Protein AF-A0A4Y8XU51-F1 (afdb_monomer)

Mean predicted aligned error: 12.47 Å

Nearest PDB structures (foldseek):
  8wu8-assembly1_A  TM=4.686E-01  e=3.085E+00  Homo sapiens

pLDDT: mean 71.48, std 17.79, range [38.75, 93.75]

Sequence (146 aa):
MSTPEPTAARTDIGTLPVHSGPDEAAAPSASRTPASPPARIRIPAIGLDQGLLGLRVRQDGRLGVPKDPARVGWWSDGPRPGDPGAVVIVGHVDSATGPGAFHGLSSLRPGDRITLRREDGADATYTVQALRQYEKDALPDSQVYA

Solvent-accessible surface area (backbone atoms only — not comparable to full-atom values): 9209 Å² total; per-residue (Å²): 136,89,78,85,79,91,85,77,86,80,46,76,43,68,61,74,82,78,83,70,79,88,86,82,82,79,71,89,79,71,92,67,72,77,52,47,57,61,42,29,43,36,29,71,94,60,71,40,72,47,62,45,38,82,34,59,67,41,97,87,74,45,71,71,66,52,92,51,39,72,36,39,24,30,46,60,85,55,38,34,62,84,39,85,71,70,69,52,73,41,52,28,42,64,48,99,91,46,74,13,56,39,52,47,59,86,74,62,50,60,71,41,55,38,38,35,35,23,72,80,72,49,74,34,78,47,62,39,44,50,47,78,64,64,57,93,94,60,65,60,69,74,79,77,74,108

Structure (mmCIF, N/CA/C/O backbone):
data_AF-A0A4Y8XU51-F1
#
_entry.id   AF-A0A4Y8XU51-F1
#
loop_
_atom_site.group_PDB
_atom_site.id
_atom_site.type_symbol
_atom_site.label_atom_id
_atom_site.label_alt_id
_atom_site.label_comp_id
_atom_site.label_asym_id
_atom_site.label_entity_id
_atom_site.label_seq_id
_atom_site.pdbx_PDB_ins_code
_atom_site.Cartn_x
_atom_site.Cartn_y
_atom_site.Cartn_z
_atom_site.occupancy
_atom_site.B_iso_or_equiv
_atom_site.auth_seq_id
_atom_site.auth_comp_id
_atom_site.auth_asym_id
_atom_site.auth_atom_id
_atom_site.pdbx_PDB_model_num
ATOM 1 N N . MET A 1 1 ? 28.357 -29.791 -21.777 1.00 42.94 1 MET A N 1
ATOM 2 C CA . MET A 1 1 ? 28.933 -28.481 -21.412 1.00 42.94 1 MET A CA 1
ATOM 3 C C . MET A 1 1 ? 27.914 -27.784 -20.530 1.00 42.94 1 MET A C 1
ATOM 5 O O . MET A 1 1 ? 26.808 -27.554 -20.995 1.00 42.94 1 MET A O 1
ATOM 9 N N . SER A 1 2 ? 28.240 -27.594 -19.252 1.00 41.78 2 SER A N 1
ATOM 10 C CA . SER A 1 2 ? 27.381 -26.954 -18.250 1.00 41.78 2 SER A CA 1
ATOM 11 C C . SER A 1 2 ? 27.422 -25.437 -18.429 1.00 41.78 2 SER A C 1
ATOM 13 O O . SER A 1 2 ? 28.513 -24.870 -18.448 1.00 41.78 2 SER A O 1
ATOM 15 N N . THR A 1 3 ? 26.267 -24.785 -18.547 1.00 46.12 3 THR A N 1
ATOM 16 C CA . THR A 1 3 ? 26.165 -23.316 -18.548 1.00 46.12 3 THR A CA 1
ATOM 17 C C . THR A 1 3 ? 25.768 -22.861 -17.137 1.00 46.12 3 THR A C 1
ATOM 19 O O . THR A 1 3 ? 24.887 -23.489 -16.546 1.00 46.12 3 THR A O 1
ATOM 22 N N . PRO A 1 4 ? 26.431 -21.841 -16.558 1.00 39.34 4 PRO A N 1
ATOM 23 C CA . PRO A 1 4 ? 26.258 -21.462 -15.158 1.00 39.34 4 PRO A CA 1
ATOM 24 C C . PRO A 1 4 ? 24.875 -20.859 -14.873 1.00 39.34 4 PRO A C 1
ATOM 26 O O . PRO A 1 4 ? 24.372 -20.018 -15.614 1.00 39.34 4 PRO A O 1
ATOM 29 N N . GLU A 1 5 ? 24.287 -21.306 -13.766 1.00 40.81 5 GLU A N 1
ATOM 30 C CA . GLU A 1 5 ? 23.047 -20.820 -13.161 1.00 40.81 5 GLU A CA 1
ATOM 31 C C . GLU A 1 5 ? 23.241 -19.373 -12.655 1.00 40.81 5 GLU A C 1
ATOM 33 O O . GLU A 1 5 ? 24.195 -19.126 -11.907 1.00 40.81 5 GLU A O 1
ATOM 38 N N . PRO A 1 6 ? 22.387 -18.396 -13.019 1.00 41.72 6 PRO A N 1
ATOM 39 C CA . PRO A 1 6 ? 22.479 -17.057 -12.453 1.00 41.72 6 PRO A CA 1
ATOM 40 C C . PRO A 1 6 ? 22.029 -17.097 -10.985 1.00 41.72 6 PRO A C 1
ATOM 42 O O . PRO A 1 6 ? 20.847 -17.187 -10.659 1.00 41.72 6 PRO A O 1
ATOM 45 N N . THR A 1 7 ? 23.007 -17.052 -10.084 1.00 53.25 7 THR A N 1
ATOM 46 C CA . THR A 1 7 ? 22.825 -16.812 -8.650 1.00 53.25 7 THR A CA 1
ATOM 47 C C . THR A 1 7 ? 22.834 -15.306 -8.392 1.00 53.25 7 THR A C 1
ATOM 49 O O . THR A 1 7 ? 23.890 -14.694 -8.509 1.00 53.25 7 THR A O 1
ATOM 52 N N . ALA A 1 8 ? 21.686 -14.728 -8.010 1.00 41.56 8 ALA A N 1
ATOM 53 C CA . ALA A 1 8 ? 21.588 -13.554 -7.127 1.00 41.56 8 ALA A CA 1
ATOM 54 C C . ALA A 1 8 ? 20.121 -13.315 -6.667 1.00 41.56 8 ALA A C 1
ATOM 56 O O . ALA A 1 8 ? 19.292 -12.851 -7.435 1.00 41.56 8 ALA A O 1
ATOM 57 N N . ALA A 1 9 ? 19.825 -13.713 -5.415 1.00 41.00 9 ALA A N 1
ATOM 58 C CA . ALA A 1 9 ? 18.714 -13.345 -4.502 1.00 41.00 9 ALA A CA 1
ATOM 59 C C . ALA A 1 9 ? 17.335 -12.954 -5.111 1.00 41.00 9 ALA A C 1
ATOM 61 O O . ALA A 1 9 ? 17.042 -11.778 -5.265 1.00 41.00 9 ALA A O 1
ATOM 62 N N . ARG A 1 10 ? 16.394 -13.847 -5.466 1.00 47.88 10 ARG A N 1
ATOM 63 C CA . ARG A 1 10 ? 15.693 -14.917 -4.705 1.00 47.88 10 ARG A CA 1
ATOM 64 C C . ARG A 1 10 ? 15.010 -14.478 -3.401 1.00 47.88 10 ARG A C 1
ATOM 66 O O . ARG A 1 10 ? 15.188 -15.102 -2.361 1.00 47.88 10 ARG A O 1
ATOM 73 N N . THR A 1 11 ? 14.181 -13.438 -3.430 1.00 43.62 11 THR A N 1
ATOM 74 C CA . THR A 1 11 ? 13.023 -13.426 -2.517 1.00 43.62 11 THR A CA 1
ATOM 75 C C . THR A 1 11 ? 11.845 -13.995 -3.279 1.00 43.62 11 THR A C 1
ATOM 77 O O . THR A 1 11 ? 11.225 -13.292 -4.066 1.00 43.62 11 THR A O 1
ATOM 80 N N . ASP A 1 12 ? 11.614 -15.286 -3.084 1.00 57.56 12 ASP A N 1
ATOM 81 C CA . ASP A 1 12 ? 10.393 -15.994 -3.452 1.00 57.56 12 ASP A CA 1
ATOM 82 C C . ASP A 1 12 ? 9.943 -16.697 -2.173 1.00 57.56 12 ASP A C 1
ATOM 84 O O . ASP A 1 12 ? 10.479 -17.734 -1.787 1.00 57.56 12 ASP A O 1
ATOM 88 N N . ILE A 1 13 ? 9.083 -16.024 -1.413 1.00 55.72 13 ILE A N 1
ATOM 89 C CA . ILE A 1 13 ? 8.620 -16.508 -0.112 1.00 55.72 13 ILE A CA 1
ATOM 90 C C . ILE A 1 13 ? 7.111 -16.636 -0.186 1.00 55.72 13 ILE A C 1
ATOM 92 O O . ILE A 1 13 ? 6.450 -15.671 -0.551 1.00 55.72 13 ILE A O 1
ATOM 96 N N . GLY A 1 14 ? 6.568 -17.785 0.215 1.00 48.03 14 GLY A N 1
ATOM 97 C CA . GLY A 1 14 ? 5.128 -18.036 0.228 1.00 48.03 14 GLY A CA 1
ATOM 98 C C . GLY A 1 14 ? 4.587 -18.616 -1.080 1.00 48.03 14 GLY A C 1
ATOM 99 O O . GLY A 1 14 ? 5.330 -18.927 -2.007 1.00 48.03 14 GLY A O 1
ATOM 100 N N . THR A 1 15 ? 3.274 -18.810 -1.143 1.00 52.59 15 THR A N 1
ATOM 101 C CA . THR A 1 15 ? 2.594 -19.423 -2.291 1.00 52.59 15 THR A CA 1
ATOM 102 C C . THR A 1 15 ? 1.522 -18.466 -2.781 1.00 52.59 15 THR A C 1
ATOM 104 O O . THR A 1 15 ? 0.649 -18.073 -2.012 1.00 52.59 15 THR A O 1
ATOM 107 N N . LEU A 1 16 ? 1.598 -18.073 -4.055 1.00 53.34 16 LEU A N 1
ATOM 108 C CA . LEU A 1 16 ? 0.477 -17.402 -4.706 1.00 53.34 16 LEU A CA 1
ATOM 109 C C . LEU A 1 16 ? -0.620 -18.444 -4.946 1.00 53.34 16 LEU A C 1
ATOM 111 O O . LEU A 1 16 ? -0.295 -19.555 -5.381 1.00 53.34 16 LEU A O 1
ATOM 115 N N . PRO A 1 17 ? -1.898 -18.123 -4.699 1.00 49.38 17 PRO A N 1
ATOM 116 C CA . PRO A 1 17 ? -2.973 -18.994 -5.134 1.00 49.38 17 PRO A CA 1
ATOM 117 C C . PRO A 1 17 ? -2.859 -19.165 -6.651 1.00 49.38 17 PRO A C 1
ATOM 119 O O . PRO A 1 17 ? -2.781 -18.189 -7.397 1.00 49.38 17 PRO A O 1
ATOM 122 N N . VAL A 1 18 ? -2.806 -20.413 -7.115 1.00 42.38 18 VAL A N 1
ATOM 123 C CA . VAL A 1 18 ? -2.956 -20.701 -8.539 1.00 42.38 18 VAL A CA 1
ATOM 124 C C . VAL A 1 18 ? -4.398 -20.368 -8.907 1.00 42.38 18 VAL A C 1
ATOM 126 O O . VAL A 1 18 ? -5.320 -21.079 -8.508 1.00 42.38 18 VAL A O 1
ATOM 129 N N . HIS A 1 19 ? -4.609 -19.276 -9.643 1.00 44.06 19 HIS A N 1
ATOM 130 C CA . HIS A 1 19 ? -5.873 -19.047 -10.335 1.00 44.06 19 HIS A CA 1
ATOM 131 C C . HIS A 1 19 ? -5.982 -20.107 -11.436 1.00 44.06 19 HIS A C 1
ATOM 133 O O . HIS A 1 19 ? -5.590 -19.899 -12.580 1.00 44.06 19 HIS A O 1
ATOM 139 N N . SER A 1 20 ? -6.428 -21.304 -11.053 1.00 38.75 20 SER A N 1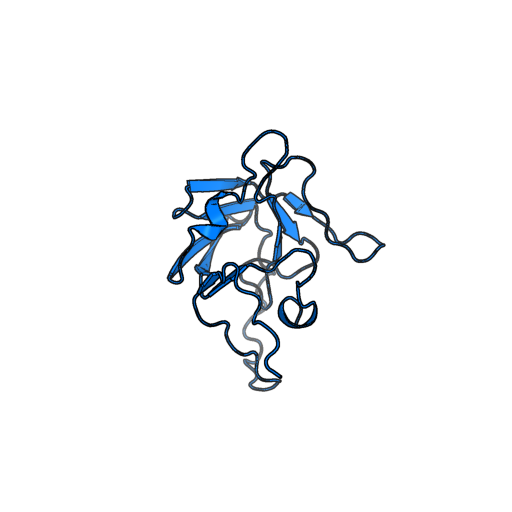
ATOM 140 C CA . SER A 1 20 ? -6.869 -22.304 -12.018 1.00 38.75 20 SER A CA 1
ATOM 141 C C . SER A 1 20 ? -8.094 -21.722 -12.723 1.00 38.75 20 SER A C 1
ATOM 143 O O . SER A 1 20 ? -8.941 -21.115 -12.069 1.00 38.75 20 SER A O 1
ATOM 145 N N . GLY A 1 21 ? -8.125 -21.831 -14.052 1.00 39.53 21 GLY A N 1
ATOM 146 C CA . GLY A 1 21 ? -9.185 -21.297 -14.910 1.00 39.53 21 GLY A CA 1
ATOM 147 C C . GLY A 1 21 ? -10.606 -21.758 -14.540 1.00 39.53 21 GLY A C 1
ATOM 148 O O . GLY A 1 21 ? -10.795 -22.547 -13.618 1.00 39.53 21 GLY A O 1
ATOM 149 N N . PRO A 1 22 ? -11.612 -21.231 -15.253 1.00 60.59 22 PRO A N 1
ATOM 150 C CA . PRO A 1 22 ? -12.850 -20.725 -14.676 1.00 60.59 22 PRO A CA 1
ATOM 151 C C . PRO A 1 22 ? -13.858 -21.811 -14.282 1.00 60.59 22 PRO A C 1
ATOM 153 O O . PRO A 1 22 ? -13.878 -22.889 -14.867 1.00 60.59 22 PRO A O 1
ATOM 156 N N . ASP A 1 23 ? -14.755 -21.396 -13.382 1.00 48.00 23 ASP A N 1
ATOM 157 C CA . ASP A 1 23 ? -16.008 -22.031 -12.944 1.00 48.00 23 ASP A CA 1
ATOM 158 C C . ASP A 1 23 ? -15.953 -22.776 -11.598 1.00 48.00 23 ASP A C 1
ATOM 160 O O . ASP A 1 23 ? -15.780 -23.984 -11.516 1.00 48.00 23 ASP A O 1
ATOM 164 N N . GLU A 1 24 ? -16.190 -22.027 -10.518 1.00 44.16 24 GLU A N 1
ATOM 165 C CA . GLU A 1 24 ? -17.368 -22.342 -9.708 1.00 44.16 24 GLU A CA 1
ATOM 166 C C . GLU A 1 24 ? -17.997 -21.033 -9.219 1.00 44.16 24 GLU A C 1
ATOM 168 O O . GLU A 1 24 ? -17.427 -20.249 -8.454 1.00 44.16 24 GLU A O 1
ATOM 173 N N . ALA A 1 25 ? -19.172 -20.761 -9.772 1.00 47.75 25 ALA A N 1
ATOM 174 C CA . ALA A 1 25 ? -19.978 -19.589 -9.525 1.00 47.75 25 ALA A CA 1
ATOM 175 C C . ALA A 1 25 ? -20.378 -19.465 -8.046 1.00 47.75 25 ALA A C 1
ATOM 177 O O . ALA A 1 25 ? -21.289 -20.139 -7.568 1.00 47.75 25 ALA A O 1
ATOM 178 N N . ALA A 1 26 ? -19.813 -18.481 -7.347 1.00 42.06 26 ALA A N 1
ATOM 179 C CA . ALA A 1 26 ? -20.560 -17.813 -6.290 1.00 42.06 26 ALA A CA 1
ATOM 180 C C . ALA A 1 26 ? -21.562 -16.857 -6.962 1.00 42.06 26 ALA A C 1
ATOM 182 O O . ALA A 1 26 ? -21.242 -15.712 -7.281 1.00 42.06 26 ALA A O 1
ATOM 183 N N . ALA A 1 27 ? -22.767 -17.362 -7.234 1.00 44.50 27 ALA A N 1
ATOM 184 C CA . ALA A 1 27 ? -23.902 -16.579 -7.714 1.00 44.50 27 ALA A CA 1
ATOM 185 C C . ALA A 1 27 ? -24.143 -15.319 -6.841 1.00 44.50 27 ALA A C 1
ATOM 187 O O . ALA A 1 27 ? -23.846 -15.317 -5.639 1.00 44.50 27 ALA A O 1
ATOM 188 N N . PRO A 1 28 ? -24.665 -14.228 -7.432 1.00 50.28 28 PRO A N 1
ATOM 189 C CA . PRO A 1 28 ? -24.548 -12.883 -6.892 1.00 50.28 28 PRO A CA 1
ATOM 190 C C . PRO A 1 28 ? -25.531 -12.695 -5.744 1.00 50.28 28 PRO A C 1
ATOM 192 O O . PRO A 1 28 ? -26.740 -12.607 -5.952 1.00 50.28 28 PRO A O 1
ATOM 195 N N . SER A 1 29 ? -25.018 -12.618 -4.519 1.00 39.81 29 SER A N 1
ATOM 196 C CA . SER A 1 29 ? -25.856 -12.291 -3.373 1.00 39.81 29 SER A CA 1
ATOM 197 C C . SER A 1 29 ? -25.655 -10.839 -2.952 1.00 39.81 29 SER A C 1
ATOM 199 O O . SER A 1 29 ? -24.591 -10.440 -2.465 1.00 39.81 29 SER A O 1
ATOM 201 N N . ALA A 1 30 ? -26.756 -10.111 -3.134 1.00 41.31 30 ALA A N 1
ATOM 202 C CA . ALA A 1 30 ? -27.029 -8.723 -2.811 1.00 41.31 30 ALA A CA 1
ATOM 203 C C . ALA A 1 30 ? -26.369 -7.687 -3.723 1.00 41.31 30 ALA A C 1
ATOM 205 O O . ALA A 1 30 ? -25.181 -7.744 -4.028 1.00 41.31 30 ALA A O 1
ATOM 206 N N . SER A 1 31 ? -27.165 -6.684 -4.087 1.00 40.25 31 SER A N 1
ATOM 207 C CA . SER A 1 31 ? -26.737 -5.341 -4.456 1.00 40.25 31 SER A CA 1
ATOM 208 C C . SER A 1 31 ? -25.778 -4.802 -3.388 1.00 40.25 31 SER A C 1
ATOM 210 O O . SER A 1 31 ? -26.171 -4.049 -2.501 1.00 40.25 31 SER A O 1
ATOM 212 N N . ARG A 1 32 ? -24.518 -5.239 -3.401 1.00 55.88 32 ARG A N 1
ATOM 213 C CA . ARG A 1 32 ? -23.480 -4.621 -2.592 1.00 55.88 32 ARG A CA 1
ATOM 214 C C . ARG A 1 32 ? -23.210 -3.298 -3.270 1.00 55.88 32 ARG A C 1
ATOM 216 O O . ARG A 1 32 ? -22.745 -3.263 -4.407 1.00 55.88 32 ARG A O 1
ATOM 223 N N . THR A 1 33 ? -23.577 -2.218 -2.594 1.00 58.56 33 THR A N 1
ATOM 224 C CA . THR A 1 33 ? -23.073 -0.890 -2.921 1.00 58.56 33 THR A CA 1
ATOM 225 C C . THR A 1 33 ? -21.572 -1.023 -3.184 1.00 58.56 33 THR A C 1
ATOM 227 O O . THR A 1 33 ? -20.897 -1.631 -2.344 1.00 58.56 33 THR A O 1
ATOM 230 N N . PRO A 1 34 ? -21.060 -0.536 -4.330 1.00 61.56 34 PRO A N 1
ATOM 231 C CA . PRO A 1 34 ? -19.643 -0.654 -4.649 1.00 61.56 34 PRO A CA 1
ATOM 232 C C . PRO A 1 34 ? -18.823 -0.126 -3.478 1.00 61.56 34 PRO A C 1
ATOM 234 O O . PRO A 1 34 ? -19.186 0.895 -2.880 1.00 61.56 34 PRO A O 1
ATOM 237 N N . ALA A 1 35 ? -17.752 -0.835 -3.121 1.00 75.50 35 ALA A N 1
ATOM 238 C CA . ALA A 1 35 ? -16.930 -0.439 -1.991 1.00 75.50 35 ALA A CA 1
ATOM 239 C C . ALA A 1 35 ? -16.441 1.013 -2.155 1.00 75.50 35 ALA A C 1
ATOM 241 O O . ALA A 1 35 ? -16.224 1.519 -3.260 1.00 75.50 35 ALA A O 1
ATOM 242 N N . SER A 1 36 ? -16.267 1.729 -1.049 1.00 84.19 36 SER A N 1
ATOM 243 C CA . SER A 1 36 ? -15.691 3.077 -1.099 1.00 84.19 36 SER A CA 1
ATOM 244 C C . SER A 1 36 ? -14.212 3.016 -1.502 1.00 84.19 36 SER A C 1
ATOM 246 O O . SER A 1 36 ? -13.549 2.004 -1.248 1.00 84.19 36 SER A O 1
ATOM 248 N N . PRO A 1 37 ? -13.666 4.057 -2.155 1.00 83.94 37 PRO A N 1
ATOM 249 C CA . PRO A 1 37 ? -12.271 4.027 -2.566 1.00 83.94 37 PRO A CA 1
ATOM 250 C C . PRO A 1 37 ? -11.358 4.035 -1.325 1.00 83.94 37 PRO A C 1
ATOM 252 O O . PRO A 1 37 ? -11.764 4.487 -0.245 1.00 83.94 37 PRO A O 1
ATOM 255 N N . PRO A 1 38 ? -10.127 3.511 -1.439 1.00 89.25 38 PRO A N 1
ATOM 256 C CA . PRO A 1 38 ? -9.175 3.548 -0.343 1.00 89.25 38 PRO A CA 1
ATOM 257 C C . PRO A 1 38 ? -8.658 4.968 -0.112 1.00 89.25 38 PRO A C 1
ATOM 259 O O . PRO A 1 38 ? -8.236 5.649 -1.043 1.00 89.25 38 PRO A O 1
ATOM 262 N N . ALA A 1 39 ? -8.608 5.371 1.152 1.00 89.69 39 ALA A N 1
ATOM 263 C CA . ALA A 1 39 ? -8.035 6.638 1.589 1.00 89.69 39 ALA A CA 1
ATOM 264 C C . ALA A 1 39 ? -6.634 6.469 2.194 1.00 89.69 39 ALA A C 1
ATOM 266 O O . ALA A 1 39 ? -5.805 7.375 2.108 1.00 89.69 39 ALA A O 1
ATOM 267 N N . ARG A 1 40 ? -6.354 5.327 2.839 1.00 92.44 40 ARG A N 1
ATOM 268 C CA . ARG A 1 40 ? -5.122 5.125 3.621 1.00 92.44 40 ARG A CA 1
ATOM 269 C C . ARG A 1 40 ? -4.682 3.665 3.620 1.00 92.44 40 ARG A C 1
ATOM 271 O O . ARG A 1 40 ? -5.522 2.774 3.730 1.00 92.44 40 ARG A O 1
ATOM 278 N N . ILE A 1 41 ? -3.375 3.434 3.545 1.00 92.94 41 ILE A N 1
ATOM 279 C CA . ILE A 1 41 ? -2.748 2.115 3.677 1.00 92.94 41 ILE A CA 1
ATOM 280 C C . ILE A 1 41 ? -1.979 2.013 4.991 1.00 92.94 41 ILE A C 1
ATOM 282 O O . ILE A 1 41 ? -1.290 2.953 5.391 1.00 92.94 41 ILE A O 1
ATOM 286 N N . ARG A 1 42 ? -2.087 0.849 5.635 1.00 93.75 42 ARG A N 1
ATOM 287 C CA . ARG A 1 42 ? -1.357 0.476 6.847 1.00 93.75 42 ARG A CA 1
ATOM 288 C C . ARG A 1 42 ? -0.675 -0.870 6.686 1.00 93.75 42 ARG A C 1
ATOM 290 O O . ARG A 1 42 ? -1.341 -1.856 6.382 1.00 93.75 42 ARG A O 1
ATOM 297 N N . ILE A 1 43 ? 0.626 -0.910 6.952 1.00 92.88 43 ILE A N 1
ATOM 298 C CA . ILE A 1 43 ? 1.431 -2.134 7.00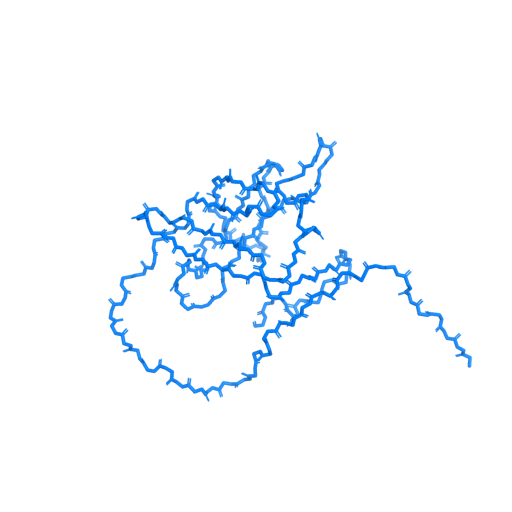0 1.00 92.88 43 ILE A CA 1
ATOM 299 C C . ILE A 1 43 ? 2.307 -2.076 8.263 1.00 92.88 43 ILE A C 1
ATOM 301 O O . ILE A 1 43 ? 3.425 -1.554 8.218 1.00 92.88 43 ILE A O 1
ATOM 305 N N . PRO A 1 44 ? 1.806 -2.575 9.411 1.00 91.38 44 PRO A N 1
ATOM 306 C CA . PRO A 1 44 ? 2.493 -2.452 10.698 1.00 91.38 44 PRO A CA 1
ATOM 307 C C . PRO A 1 44 ? 3.898 -3.060 10.713 1.00 91.38 44 PRO A C 1
ATOM 309 O O . PRO A 1 44 ? 4.794 -2.489 11.326 1.00 91.38 44 PRO A O 1
ATOM 312 N N . ALA A 1 45 ? 4.104 -4.168 9.993 1.00 88.00 45 ALA A N 1
ATOM 313 C CA . ALA A 1 45 ? 5.383 -4.880 9.925 1.00 88.00 45 ALA A CA 1
ATOM 314 C C . ALA A 1 45 ? 6.544 -4.020 9.390 1.00 88.00 45 ALA A C 1
ATOM 316 O O . ALA A 1 45 ? 7.701 -4.289 9.697 1.00 88.00 45 ALA A O 1
ATOM 317 N N . ILE A 1 46 ? 6.238 -2.967 8.625 1.00 87.44 46 ILE A N 1
ATOM 318 C CA . ILE A 1 46 ? 7.230 -2.039 8.061 1.00 87.44 46 ILE A CA 1
ATOM 319 C C . ILE A 1 46 ? 7.004 -0.592 8.521 1.00 87.44 46 ILE A C 1
ATOM 321 O O . ILE A 1 46 ? 7.586 0.330 7.960 1.00 87.44 46 ILE A O 1
ATOM 325 N N . GLY A 1 47 ? 6.128 -0.377 9.510 1.00 86.69 47 GLY A N 1
ATOM 326 C CA . GLY A 1 47 ? 5.793 0.956 10.019 1.00 86.69 47 GLY A CA 1
ATOM 327 C C . GLY A 1 47 ? 5.101 1.872 9.003 1.00 86.69 47 GLY A C 1
ATOM 328 O O . GLY A 1 47 ? 5.105 3.089 9.180 1.00 86.69 47 GLY A O 1
ATOM 329 N N . LEU A 1 48 ? 4.511 1.318 7.938 1.00 89.50 48 LEU A N 1
ATOM 330 C CA . LEU A 1 48 ? 3.858 2.114 6.904 1.00 89.50 48 LEU A CA 1
ATOM 331 C C . LEU A 1 48 ? 2.458 2.522 7.359 1.00 89.50 48 LEU A C 1
ATOM 333 O O . LEU A 1 48 ? 1.612 1.661 7.593 1.00 89.50 48 LEU A O 1
ATOM 337 N N . ASP A 1 49 ? 2.190 3.823 7.435 1.00 91.38 49 ASP A N 1
ATOM 338 C CA . ASP A 1 49 ? 0.844 4.352 7.659 1.00 91.38 49 ASP A CA 1
ATOM 339 C C . ASP A 1 49 ? 0.660 5.697 6.943 1.00 91.38 49 ASP A C 1
ATOM 341 O O . ASP A 1 49 ? 1.088 6.739 7.439 1.00 91.38 49 ASP A O 1
ATOM 345 N N . GLN A 1 50 ? 0.046 5.690 5.758 1.00 90.12 50 GLN A N 1
ATOM 346 C CA . GLN A 1 50 ? -0.022 6.886 4.913 1.00 90.12 50 GLN A CA 1
ATOM 347 C C . GLN A 1 50 ? -1.202 6.900 3.938 1.00 90.12 50 GLN A C 1
ATOM 349 O O . GLN A 1 50 ? -1.818 5.874 3.647 1.00 90.12 50 GLN A O 1
ATOM 354 N N . GLY A 1 51 ? -1.551 8.106 3.482 1.00 89.75 51 GLY A N 1
ATOM 355 C CA . GLY A 1 51 ? -2.646 8.334 2.542 1.00 89.75 51 GLY A CA 1
ATOM 356 C C . GLY A 1 51 ? -2.348 7.778 1.150 1.00 89.75 51 GLY A C 1
ATOM 357 O O . GLY A 1 51 ? -1.195 7.751 0.722 1.00 89.75 51 GLY A O 1
ATOM 358 N N . LEU A 1 52 ? -3.397 7.359 0.446 1.00 88.50 52 LEU A N 1
ATOM 359 C CA . LEU A 1 52 ? -3.309 6.823 -0.909 1.00 88.50 52 LEU A CA 1
ATOM 360 C C . LEU A 1 52 ? -3.756 7.852 -1.947 1.00 88.50 52 LEU A C 1
ATOM 362 O O . LEU A 1 52 ? -4.744 8.559 -1.765 1.00 88.50 52 LEU A O 1
ATOM 366 N N . LEU A 1 53 ? -3.036 7.908 -3.065 1.00 87.19 53 LEU A N 1
ATOM 367 C CA . LEU A 1 53 ? -3.377 8.763 -4.203 1.00 87.19 53 LEU A CA 1
ATOM 368 C C . LEU A 1 53 ? -4.039 7.959 -5.310 1.00 87.19 53 LEU A C 1
ATOM 370 O O . LEU A 1 53 ? -3.490 6.952 -5.740 1.00 87.19 53 LEU A O 1
ATOM 374 N N . GLY A 1 54 ? -5.184 8.422 -5.807 1.00 85.69 54 GLY A N 1
ATOM 375 C CA . GLY A 1 54 ? -5.814 7.818 -6.981 1.00 85.69 54 GLY A CA 1
ATOM 376 C C . GLY A 1 54 ? -4.968 8.037 -8.226 1.00 85.69 54 GLY A C 1
ATOM 377 O O . GLY A 1 54 ? -4.746 9.177 -8.639 1.00 85.69 54 GLY A O 1
ATOM 378 N N . LEU A 1 55 ? -4.497 6.946 -8.818 1.00 83.44 55 LEU A N 1
ATOM 379 C CA . LEU A 1 55 ? -3.730 6.933 -10.052 1.00 83.44 55 LEU A CA 1
ATOM 380 C C . LEU A 1 55 ? -4.537 6.266 -11.153 1.00 83.44 55 LEU A C 1
ATOM 382 O O . LEU A 1 55 ? -5.070 5.175 -10.979 1.00 83.44 55 LEU A O 1
A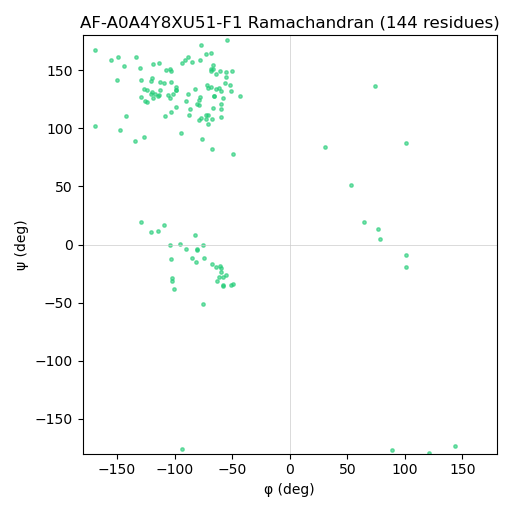TOM 386 N N . ARG A 1 56 ? -4.569 6.909 -12.314 1.00 80.50 56 ARG A N 1
ATOM 387 C CA . ARG A 1 56 ? -5.208 6.363 -13.508 1.00 80.50 56 ARG A CA 1
ATOM 388 C C . ARG A 1 56 ? -4.173 5.823 -14.469 1.00 80.50 56 ARG A C 1
ATOM 390 O O . ARG A 1 56 ? -3.053 6.343 -14.541 1.00 80.50 56 ARG A O 1
ATOM 397 N N . VAL A 1 57 ? -4.567 4.799 -15.214 1.00 76.50 57 VAL A N 1
ATOM 398 C CA . VAL A 1 57 ? -3.763 4.319 -16.336 1.00 76.50 57 VAL A CA 1
ATOM 399 C C . VAL A 1 57 ? -3.731 5.426 -17.385 1.00 76.50 57 VAL A C 1
ATOM 401 O O . VAL A 1 57 ? -4.755 6.006 -17.751 1.00 76.50 57 VAL A O 1
ATOM 404 N N . ARG A 1 58 ? -2.525 5.789 -17.817 1.00 74.19 58 ARG A N 1
ATOM 405 C CA . ARG A 1 58 ? -2.330 6.786 -18.867 1.00 74.19 58 ARG A CA 1
ATOM 406 C C . ARG A 1 58 ? -2.732 6.201 -20.222 1.00 74.19 58 ARG A C 1
ATOM 408 O O . ARG A 1 58 ? -2.841 4.994 -20.396 1.00 74.19 58 ARG A O 1
ATOM 415 N N . GLN A 1 59 ? -2.916 7.073 -21.211 1.00 70.19 59 GLN A N 1
ATOM 416 C CA . GLN A 1 59 ? -3.316 6.677 -22.567 1.00 70.19 59 GLN A CA 1
ATOM 417 C C . GLN A 1 59 ? -2.307 5.738 -23.264 1.00 70.19 59 GLN A C 1
ATOM 419 O O . GLN A 1 59 ? -2.666 5.050 -24.210 1.00 70.19 59 GLN A O 1
ATOM 424 N N . ASP A 1 60 ? -1.062 5.686 -22.783 1.00 70.06 60 ASP A N 1
ATOM 425 C CA . ASP A 1 60 ? -0.012 4.757 -23.222 1.00 70.06 60 ASP A CA 1
ATOM 426 C C . ASP A 1 60 ? -0.102 3.368 -22.553 1.00 70.06 60 ASP A C 1
ATOM 428 O O . ASP A 1 60 ? 0.807 2.553 -22.699 1.00 70.06 60 ASP A O 1
ATOM 432 N N . GLY A 1 61 ? -1.176 3.100 -21.802 1.00 66.88 61 GLY A N 1
ATOM 433 C CA . GLY A 1 61 ? -1.420 1.831 -21.118 1.00 66.88 61 GLY A CA 1
ATOM 434 C C . GLY A 1 61 ? -0.623 1.650 -19.827 1.00 66.88 61 GLY A C 1
ATOM 435 O O . GLY A 1 61 ? -0.698 0.590 -19.211 1.00 66.88 61 GLY A O 1
ATOM 436 N N . ARG A 1 62 ? 0.136 2.661 -19.382 1.00 70.56 62 ARG A N 1
ATOM 437 C CA . ARG A 1 62 ? 0.992 2.548 -18.195 1.00 70.56 62 ARG A CA 1
ATOM 438 C C . ARG A 1 62 ? 0.329 3.153 -16.966 1.00 70.56 62 ARG A C 1
ATOM 440 O O . ARG A 1 62 ? -0.161 4.285 -16.991 1.00 70.56 62 ARG A O 1
ATOM 447 N N . LEU A 1 63 ? 0.370 2.422 -15.854 1.00 73.56 63 LEU A N 1
ATOM 448 C CA . LEU A 1 63 ? 0.068 2.982 -14.542 1.00 73.56 63 LEU A CA 1
ATOM 449 C C . LEU A 1 63 ? 1.295 3.758 -14.053 1.00 73.56 63 LEU A C 1
ATOM 451 O O . LEU A 1 63 ? 2.391 3.212 -13.941 1.00 73.56 63 LEU A O 1
ATOM 455 N N . GLY A 1 64 ? 1.122 5.056 -13.811 1.00 72.69 64 GLY A N 1
ATOM 456 C CA . GLY A 1 64 ? 2.202 5.886 -13.285 1.00 72.69 64 GLY A CA 1
A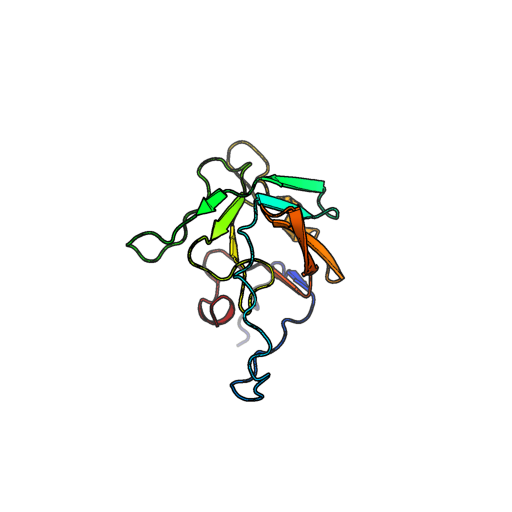TOM 457 C C . GLY A 1 64 ? 2.565 5.519 -11.846 1.00 72.69 64 GLY A C 1
ATOM 458 O O . GLY A 1 64 ? 1.789 4.888 -11.138 1.00 72.69 64 GLY A O 1
ATOM 459 N N . VAL A 1 65 ? 3.725 5.987 -11.395 1.00 72.69 65 VAL A N 1
ATOM 460 C CA . VAL A 1 65 ? 4.076 6.059 -9.970 1.00 72.69 65 VAL A CA 1
ATOM 461 C C . VAL A 1 65 ? 3.964 7.512 -9.492 1.00 72.69 65 VAL A C 1
ATOM 463 O O . VAL A 1 65 ? 4.115 8.431 -10.309 1.00 72.69 65 VAL A O 1
ATOM 466 N N . PRO A 1 66 ? 3.666 7.767 -8.205 1.00 72.44 66 PRO A N 1
ATOM 467 C CA . PRO A 1 66 ? 3.657 9.126 -7.669 1.00 72.44 66 PRO A CA 1
ATOM 468 C C . PRO A 1 66 ? 5.003 9.830 -7.892 1.00 72.44 66 PRO A C 1
ATOM 470 O O . PRO A 1 66 ? 6.055 9.232 -7.711 1.00 72.44 66 PRO A O 1
ATOM 473 N N . LYS A 1 67 ? 4.978 11.121 -8.264 1.00 75.81 67 LYS A N 1
ATOM 474 C CA . LYS A 1 67 ? 6.209 11.921 -8.449 1.00 75.81 67 LYS A CA 1
ATOM 475 C C . LYS A 1 67 ? 7.014 12.079 -7.159 1.00 75.81 67 LYS A C 1
ATOM 477 O O . LYS A 1 67 ? 8.225 12.249 -7.210 1.00 75.81 67 LYS A O 1
ATOM 482 N N . ASP A 1 68 ? 6.308 12.107 -6.034 1.00 78.44 68 ASP A N 1
ATOM 483 C CA . ASP A 1 68 ? 6.907 12.141 -4.710 1.00 78.44 68 ASP A CA 1
ATOM 484 C C . ASP A 1 68 ? 7.190 10.697 -4.271 1.00 78.44 68 ASP A C 1
ATOM 486 O O . ASP A 1 68 ? 6.241 9.922 -4.110 1.00 78.44 68 ASP A O 1
ATOM 490 N N . PRO A 1 69 ? 8.461 10.323 -4.073 1.00 76.81 69 PRO A N 1
ATOM 491 C CA . PRO A 1 69 ? 8.825 8.959 -3.717 1.00 76.81 69 PRO A CA 1
ATOM 492 C C . PRO A 1 69 ? 8.366 8.536 -2.319 1.00 76.81 69 PRO A C 1
ATOM 494 O O . PRO A 1 69 ? 8.298 7.339 -2.032 1.00 76.81 69 PRO A O 1
ATOM 497 N N . ALA A 1 70 ? 8.011 9.494 -1.460 1.00 78.06 70 ALA A N 1
ATOM 498 C CA . ALA A 1 70 ? 7.442 9.226 -0.146 1.00 78.06 70 ALA A CA 1
ATOM 499 C C . ALA A 1 70 ? 5.939 8.905 -0.197 1.00 78.06 70 ALA A C 1
ATOM 501 O O . ALA A 1 70 ? 5.353 8.614 0.843 1.00 78.06 70 ALA A O 1
ATOM 502 N N . ARG A 1 71 ? 5.303 8.969 -1.377 1.00 83.62 71 ARG A N 1
ATOM 503 C CA . ARG A 1 71 ? 3.863 8.747 -1.555 1.00 83.62 71 ARG A CA 1
ATOM 504 C C . ARG A 1 71 ? 3.564 7.412 -2.227 1.00 83.62 71 ARG A C 1
ATOM 506 O O . ARG A 1 71 ? 4.305 6.931 -3.081 1.00 83.62 71 ARG A O 1
ATOM 513 N N . VAL A 1 72 ? 2.403 6.864 -1.877 1.00 86.38 72 VAL A N 1
ATOM 514 C CA . VAL A 1 72 ? 1.845 5.640 -2.457 1.00 86.38 72 VAL A CA 1
ATOM 515 C C . VAL A 1 72 ? 0.585 5.981 -3.248 1.00 86.38 72 VAL A C 1
ATOM 517 O O . VAL A 1 72 ? -0.232 6.813 -2.842 1.00 86.38 72 VAL A O 1
ATOM 520 N N . GLY A 1 73 ? 0.427 5.343 -4.399 1.00 87.62 73 GLY A N 1
ATOM 521 C CA . GLY A 1 73 ? -0.757 5.445 -5.234 1.00 87.62 73 GLY A CA 1
ATOM 522 C C . GLY A 1 73 ? -1.532 4.138 -5.311 1.00 87.62 73 GLY A C 1
ATOM 523 O O . GLY A 1 73 ? -0.979 3.060 -5.122 1.00 87.62 73 GLY A O 1
ATOM 524 N N . TRP A 1 74 ? -2.818 4.238 -5.611 1.00 90.25 74 TRP A N 1
ATOM 525 C CA . TRP A 1 74 ? -3.698 3.113 -5.897 1.00 90.25 74 TRP A CA 1
ATOM 526 C C . TRP A 1 74 ? -4.258 3.262 -7.307 1.00 90.25 74 TRP A C 1
ATOM 528 O O . TRP A 1 74 ? -4.541 4.378 -7.746 1.00 90.25 74 TRP A O 1
ATOM 538 N N . TRP A 1 75 ? -4.414 2.157 -8.027 1.00 87.88 75 TRP A N 1
ATOM 539 C CA . TRP A 1 75 ? -5.015 2.189 -9.355 1.00 87.88 75 TRP A CA 1
ATOM 540 C C . TRP A 1 75 ? -6.524 2.439 -9.263 1.00 87.88 75 TRP A C 1
ATOM 542 O O . TRP A 1 75 ? -7.281 1.563 -8.852 1.00 87.88 75 TRP A O 1
ATOM 552 N N . SER A 1 76 ? -6.960 3.638 -9.655 1.00 84.25 76 SER A N 1
ATOM 553 C CA . SER A 1 76 ? -8.326 4.105 -9.430 1.00 84.25 76 SER A CA 1
ATOM 554 C C . SER A 1 76 ? -9.375 3.617 -10.417 1.00 84.25 76 SER A C 1
ATOM 556 O O . SER A 1 76 ? -10.563 3.742 -10.127 1.00 84.25 76 SER A O 1
ATOM 558 N N . ASP A 1 77 ? -8.948 3.068 -11.555 1.00 82.25 77 ASP A N 1
ATOM 559 C CA . ASP A 1 77 ? -9.858 2.480 -12.547 1.00 82.25 77 ASP A CA 1
ATOM 560 C C . ASP A 1 77 ? -10.104 0.980 -12.288 1.00 82.25 77 ASP A C 1
ATOM 562 O O . ASP A 1 77 ? -10.887 0.355 -12.999 1.00 82.25 77 ASP A O 1
ATOM 566 N N . GLY A 1 78 ? -9.431 0.404 -11.284 1.00 80.12 78 GLY A N 1
ATOM 567 C CA . GLY A 1 78 ? -9.535 -1.005 -10.920 1.00 80.12 78 GLY A CA 1
ATOM 568 C C . GLY A 1 78 ? -10.560 -1.311 -9.820 1.00 80.12 78 GLY A C 1
ATOM 569 O O . GLY A 1 78 ? -11.265 -0.419 -9.334 1.00 80.12 78 GLY A O 1
ATOM 570 N N . PRO A 1 79 ? -10.624 -2.586 -9.392 1.00 80.75 79 PRO A N 1
ATOM 571 C CA . PRO A 1 79 ? -11.415 -3.024 -8.249 1.00 80.75 79 PRO A CA 1
ATOM 572 C C . PRO A 1 79 ? -11.073 -2.255 -6.975 1.00 80.75 79 PRO A C 1
ATOM 574 O O . PRO A 1 79 ? -9.918 -1.912 -6.705 1.00 80.75 79 PRO A O 1
ATOM 577 N N . ARG A 1 80 ? -12.092 -2.010 -6.154 1.00 84.75 80 ARG A N 1
ATOM 578 C CA . ARG A 1 80 ? -11.939 -1.314 -4.877 1.00 84.75 80 ARG A CA 1
ATOM 579 C C . ARG A 1 80 ? -11.747 -2.310 -3.738 1.00 84.75 80 ARG A C 1
ATOM 581 O O . ARG A 1 80 ? -12.190 -3.452 -3.843 1.00 84.75 80 ARG A O 1
ATOM 588 N N . PRO A 1 81 ? -11.124 -1.910 -2.617 1.00 82.81 81 PRO A N 1
ATOM 589 C CA . PRO A 1 81 ? -10.911 -2.829 -1.510 1.00 82.81 81 PRO A CA 1
ATOM 590 C C . PRO A 1 81 ? -12.220 -3.390 -0.942 1.00 82.81 81 PRO A C 1
ATOM 592 O O . PRO A 1 81 ? -13.037 -2.660 -0.373 1.00 82.81 81 PRO A O 1
ATOM 595 N N . GLY A 1 82 ? -12.376 -4.708 -1.060 1.00 80.12 82 GLY A N 1
ATOM 596 C CA . GLY A 1 82 ? -13.578 -5.440 -0.658 1.00 80.12 82 GLY A CA 1
ATOM 597 C C . GLY A 1 82 ? -14.521 -5.807 -1.809 1.00 80.12 82 GLY A C 1
ATOM 598 O O . GLY A 1 82 ? -15.429 -6.607 -1.583 1.00 80.12 82 GLY A O 1
ATOM 599 N N . ASP A 1 83 ? -14.293 -5.287 -3.018 1.00 79.62 83 ASP A N 1
ATOM 600 C CA . ASP A 1 83 ? -14.950 -5.770 -4.234 1.00 79.62 83 ASP A CA 1
ATOM 601 C C . ASP A 1 83 ? -14.188 -6.982 -4.812 1.00 79.62 83 ASP A C 1
ATOM 603 O O . ASP A 1 83 ? -12.995 -7.153 -4.539 1.00 79.62 83 ASP A O 1
ATOM 607 N N . PRO A 1 84 ? -14.845 -7.842 -5.613 1.00 78.25 84 PRO A N 1
ATOM 608 C CA . PRO A 1 84 ? -14.165 -8.911 -6.338 1.00 78.25 84 PRO A CA 1
ATOM 609 C C . PRO A 1 84 ? -13.096 -8.363 -7.298 1.00 78.25 84 PRO A C 1
ATOM 611 O O . PRO A 1 84 ? -13.371 -7.460 -8.087 1.00 78.25 84 PRO A O 1
ATOM 614 N N . GLY A 1 85 ? -11.895 -8.947 -7.265 1.00 78.31 85 GLY A N 1
ATOM 615 C CA . GLY A 1 85 ? -10.774 -8.599 -8.144 1.00 78.31 85 GLY A CA 1
ATOM 616 C C . GLY A 1 85 ? -9.525 -8.129 -7.392 1.00 78.31 85 GLY A C 1
ATOM 617 O O . GLY A 1 85 ? -9.489 -8.095 -6.162 1.00 78.31 85 GLY A O 1
ATOM 618 N N . ALA A 1 86 ? -8.474 -7.791 -8.142 1.00 80.44 86 ALA A N 1
ATOM 619 C CA . ALA A 1 86 ? -7.194 -7.363 -7.585 1.00 80.44 86 ALA A CA 1
ATOM 620 C C . ALA A 1 86 ? -7.148 -5.845 -7.352 1.00 80.44 86 ALA A C 1
ATOM 622 O O . ALA A 1 86 ? -7.396 -5.056 -8.263 1.00 80.44 86 ALA A O 1
ATOM 623 N N . VAL A 1 87 ? -6.760 -5.433 -6.143 1.00 86.12 87 VAL A N 1
ATOM 624 C CA . VAL A 1 87 ? -6.429 -4.034 -5.837 1.00 86.12 87 VAL A CA 1
ATOM 625 C C . VAL A 1 87 ? -4.940 -3.824 -6.081 1.00 86.12 87 VAL A C 1
ATOM 627 O O . VAL A 1 87 ? -4.110 -4.489 -5.464 1.00 86.12 87 VAL A O 1
ATOM 630 N N . VAL A 1 88 ? -4.597 -2.866 -6.941 1.00 86.81 88 VAL A N 1
ATOM 631 C CA . VAL A 1 88 ? -3.202 -2.566 -7.286 1.00 86.81 88 VAL A CA 1
ATOM 632 C C . VAL A 1 88 ? -2.747 -1.292 -6.582 1.00 86.81 88 VAL A C 1
ATOM 634 O O . VAL A 1 88 ? -3.372 -0.236 -6.706 1.00 86.81 88 VAL A O 1
ATOM 637 N N . ILE A 1 89 ? -1.638 -1.396 -5.851 1.00 87.69 89 ILE A N 1
ATOM 638 C CA . ILE A 1 89 ? -1.010 -0.299 -5.113 1.00 87.69 89 ILE A CA 1
ATOM 639 C C . ILE A 1 89 ? 0.436 -0.169 -5.583 1.00 87.69 89 ILE A C 1
ATOM 641 O O . ILE A 1 89 ? 1.151 -1.161 -5.690 1.00 87.69 89 ILE A O 1
ATOM 645 N N . VAL A 1 90 ? 0.864 1.057 -5.865 1.00 85.56 90 VAL A N 1
ATOM 646 C CA . VAL A 1 90 ? 2.167 1.374 -6.456 1.00 85.56 90 VAL A CA 1
ATOM 647 C C . VAL A 1 90 ? 2.886 2.451 -5.655 1.00 85.56 90 VAL A C 1
ATOM 649 O O . VAL A 1 90 ? 2.285 3.414 -5.184 1.00 85.56 90 VAL A O 1
ATOM 652 N N . GLY A 1 91 ? 4.197 2.308 -5.512 1.00 85.19 91 GLY A N 1
ATOM 653 C CA . GLY A 1 91 ? 5.036 3.235 -4.763 1.00 85.19 91 GLY A CA 1
ATOM 654 C C . GLY A 1 91 ? 6.512 2.943 -4.997 1.00 85.19 91 GLY A C 1
ATOM 655 O O . GLY A 1 91 ? 6.868 1.910 -5.564 1.00 85.19 91 GLY A O 1
ATOM 656 N N . HIS A 1 92 ? 7.371 3.864 -4.576 1.00 80.06 92 HIS A N 1
ATOM 657 C CA . HIS A 1 92 ? 8.817 3.713 -4.708 1.00 80.06 92 HIS A CA 1
ATOM 658 C C . HIS A 1 92 ? 9.388 2.853 -3.576 1.00 80.06 92 HIS A C 1
ATOM 660 O O . HIS A 1 92 ? 9.070 3.094 -2.413 1.00 80.06 92 HIS A O 1
ATOM 666 N N . VAL A 1 93 ? 10.259 1.894 -3.906 1.00 75.25 93 VAL A N 1
ATOM 667 C CA . VAL A 1 93 ? 11.094 1.195 -2.909 1.00 75.25 93 VAL A CA 1
ATOM 668 C C . VAL A 1 93 ? 12.230 2.121 -2.468 1.00 75.25 93 VAL A C 1
ATOM 670 O O . VAL A 1 93 ? 12.337 2.438 -1.290 1.00 75.25 93 VAL A O 1
ATOM 673 N N . ASP A 1 94 ? 12.967 2.681 -3.428 1.00 68.88 94 ASP A N 1
ATOM 674 C CA . ASP A 1 94 ? 14.091 3.593 -3.194 1.00 68.88 94 ASP A CA 1
ATOM 675 C C . ASP A 1 94 ? 14.014 4.823 -4.097 1.00 68.88 94 ASP A C 1
ATOM 677 O O . ASP A 1 94 ? 13.321 4.834 -5.124 1.00 68.88 94 ASP A O 1
ATOM 681 N N . SER A 1 95 ? 14.726 5.887 -3.729 1.00 63.78 95 SER A N 1
ATOM 682 C CA . SER A 1 95 ? 14.858 7.102 -4.535 1.00 63.78 95 SER A CA 1
ATOM 683 C C . SER A 1 95 ? 16.191 7.805 -4.325 1.00 63.78 95 SER A C 1
ATOM 685 O O . SER A 1 95 ? 16.869 7.610 -3.322 1.00 63.78 95 SER A O 1
ATOM 687 N N . ALA A 1 96 ? 16.560 8.671 -5.274 1.00 57.84 96 ALA A N 1
ATOM 688 C CA . ALA A 1 96 ? 17.829 9.406 -5.250 1.00 57.84 96 ALA A CA 1
ATOM 689 C C . ALA A 1 96 ? 18.005 10.300 -4.005 1.00 57.84 96 ALA A C 1
ATOM 691 O O . ALA A 1 96 ? 19.123 10.672 -3.665 1.00 57.84 96 ALA A O 1
ATOM 692 N N . THR A 1 97 ? 16.905 10.648 -3.333 1.00 58.78 97 THR A N 1
ATOM 693 C CA . THR A 1 97 ? 16.871 11.513 -2.147 1.00 58.78 97 THR A CA 1
ATOM 694 C C . THR A 1 97 ? 16.662 10.756 -0.833 1.00 58.78 97 THR A C 1
ATOM 696 O O . THR A 1 97 ? 16.608 11.399 0.213 1.00 58.78 97 THR A O 1
ATOM 699 N N . GLY A 1 98 ? 16.530 9.424 -0.853 1.00 62.25 98 GLY A N 1
ATOM 700 C CA . GLY A 1 98 ? 16.301 8.619 0.350 1.00 62.25 98 GLY A CA 1
ATOM 701 C C . GLY A 1 98 ? 15.356 7.428 0.142 1.00 62.25 98 GLY A C 1
ATOM 702 O O . GLY A 1 98 ? 14.961 7.142 -0.992 1.00 62.25 98 GLY A O 1
ATOM 703 N N . PRO A 1 99 ? 14.988 6.729 1.233 1.00 68.69 99 PRO A N 1
ATOM 704 C CA . PRO A 1 99 ? 14.087 5.581 1.178 1.00 68.69 99 PRO A CA 1
ATOM 705 C C . PRO A 1 99 ? 12.713 5.991 0.632 1.00 68.69 99 PRO A C 1
ATOM 707 O O . PRO A 1 99 ? 12.152 7.011 1.038 1.00 68.69 99 PRO A O 1
ATOM 710 N N . GLY A 1 100 ? 12.173 5.198 -0.294 1.00 77.12 100 GLY A N 1
ATOM 711 C CA . GLY A 1 100 ? 10.815 5.384 -0.793 1.00 77.12 100 GLY A CA 1
ATOM 712 C C . GLY A 1 100 ? 9.771 4.867 0.198 1.00 77.12 100 GLY A C 1
ATOM 713 O O . GLY A 1 100 ? 10.091 4.198 1.183 1.00 77.12 100 GLY A O 1
ATOM 714 N N . ALA A 1 101 ? 8.494 5.140 -0.074 1.00 79.00 101 ALA A N 1
ATOM 715 C CA . ALA A 1 101 ? 7.390 4.687 0.777 1.00 79.00 101 ALA A CA 1
ATOM 716 C C . ALA A 1 101 ? 7.363 3.160 1.005 1.00 79.00 101 ALA A C 1
ATOM 718 O O . ALA A 1 101 ? 6.860 2.690 2.021 1.00 79.00 101 ALA A O 1
ATOM 719 N N . PHE A 1 102 ? 7.919 2.384 0.077 1.00 83.69 102 PHE A N 1
ATOM 720 C CA . PHE A 1 102 ? 7.961 0.926 0.102 1.00 83.69 102 PHE A CA 1
ATOM 721 C C . PHE A 1 102 ? 9.353 0.336 0.356 1.00 83.69 102 PHE A C 1
ATOM 723 O O . PHE A 1 102 ? 9.545 -0.863 0.161 1.00 83.69 102 PHE A O 1
ATOM 730 N N . HIS A 1 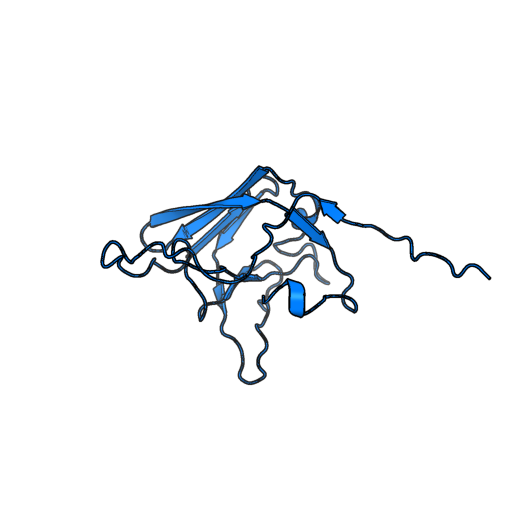103 ? 10.302 1.126 0.865 1.00 79.12 103 HIS A N 1
ATOM 731 C CA . HIS A 1 103 ? 11.648 0.661 1.231 1.00 79.12 103 HIS A CA 1
ATOM 732 C C . HIS A 1 103 ? 11.637 -0.613 2.102 1.00 79.12 103 HIS A C 1
ATOM 734 O O . HIS A 1 103 ? 12.499 -1.477 1.984 1.00 79.12 103 HIS A O 1
ATOM 740 N N . GLY A 1 104 ? 10.634 -0.764 2.974 1.00 80.88 104 GLY A N 1
ATOM 741 C CA . GLY A 1 104 ? 10.501 -1.924 3.857 1.00 80.88 104 GLY A CA 1
ATOM 742 C C . GLY A 1 104 ? 9.896 -3.188 3.233 1.00 80.88 104 GLY A C 1
ATOM 743 O 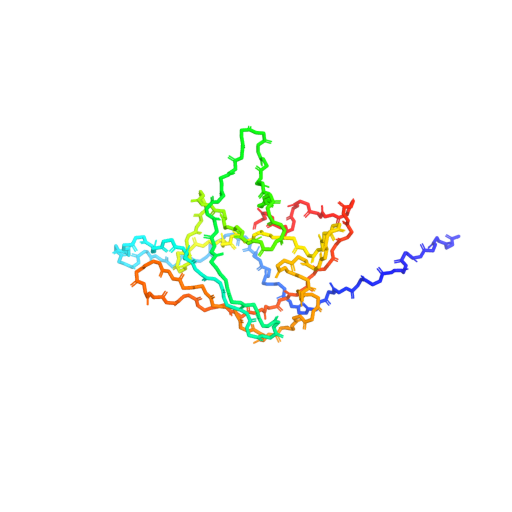O . GLY A 1 104 ? 9.832 -4.196 3.931 1.00 80.88 104 GLY A O 1
ATOM 744 N N . LEU A 1 105 ? 9.433 -3.187 1.974 1.00 84.31 105 LEU A N 1
ATOM 745 C CA . LEU A 1 105 ? 8.678 -4.323 1.410 1.00 84.31 105 LEU A CA 1
ATOM 746 C C . LEU A 1 105 ? 9.444 -5.653 1.446 1.00 84.31 105 LEU A C 1
ATOM 748 O O . LEU A 1 105 ? 8.836 -6.693 1.684 1.00 84.31 105 LEU A O 1
ATOM 752 N N . SER A 1 106 ? 10.767 -5.629 1.269 1.00 81.38 106 SER A N 1
ATOM 753 C CA . SER A 1 106 ? 11.636 -6.817 1.334 1.00 81.38 106 SER A CA 1
ATOM 754 C C . SER A 1 106 ? 11.662 -7.485 2.722 1.00 81.38 106 SER A C 1
ATOM 756 O O . SER A 1 106 ? 11.988 -8.670 2.860 1.00 81.38 106 SER A O 1
ATOM 758 N N . SER A 1 107 ? 11.267 -6.753 3.764 1.00 84.44 107 SER A N 1
ATOM 759 C CA . SER A 1 107 ? 11.159 -7.255 5.135 1.00 84.44 107 SER A CA 1
ATOM 760 C C . SER A 1 107 ? 9.826 -7.940 5.428 1.00 84.44 107 SER A C 1
ATOM 762 O O . SER A 1 107 ? 9.726 -8.615 6.451 1.00 84.44 107 SER A O 1
ATOM 764 N N . LEU A 1 108 ? 8.826 -7.821 4.547 1.00 86.88 108 LEU A N 1
ATOM 765 C CA . LEU A 1 108 ? 7.537 -8.479 4.747 1.00 86.88 108 LEU A CA 1
ATOM 766 C C . LEU A 1 108 ? 7.658 -9.999 4.682 1.00 86.88 108 LEU A C 1
ATOM 768 O O . LEU A 1 108 ? 8.523 -10.567 4.005 1.00 86.88 108 LEU A O 1
ATOM 772 N N . ARG A 1 109 ? 6.767 -10.672 5.399 1.00 85.06 109 ARG A N 1
ATOM 773 C CA . ARG A 1 109 ? 6.662 -12.126 5.448 1.00 85.06 109 ARG A CA 1
ATOM 774 C C . ARG A 1 109 ? 5.222 -12.568 5.210 1.00 85.06 109 ARG A C 1
ATOM 776 O O . ARG A 1 109 ? 4.288 -11.838 5.548 1.00 85.06 109 ARG A O 1
ATOM 783 N N . PRO A 1 110 ? 5.019 -13.778 4.659 1.00 86.38 110 PRO A N 1
ATOM 784 C CA . PRO A 1 110 ? 3.703 -14.394 4.665 1.00 86.38 110 PRO A CA 1
ATOM 785 C C . PRO A 1 110 ? 3.102 -14.390 6.077 1.00 86.38 110 PRO A C 1
ATOM 787 O O . PRO A 1 110 ? 3.778 -14.746 7.040 1.00 86.38 110 PRO A O 1
ATOM 790 N N . GLY A 1 111 ? 1.846 -13.962 6.197 1.00 87.44 111 GLY A N 1
ATOM 791 C CA . GLY A 1 111 ? 1.169 -13.743 7.479 1.00 87.44 111 GLY A CA 1
ATOM 792 C C . GLY A 1 111 ? 1.103 -12.279 7.923 1.00 87.44 111 GLY A C 1
ATOM 793 O O . GLY A 1 111 ? 0.215 -11.937 8.709 1.00 87.44 111 GLY A O 1
ATOM 794 N N . ASP A 1 112 ? 1.951 -11.397 7.383 1.00 90.25 112 ASP A N 1
ATOM 795 C CA . ASP A 1 112 ? 1.882 -9.966 7.684 1.00 90.25 112 ASP A CA 1
ATOM 796 C C . ASP A 1 112 ? 0.568 -9.354 7.201 1.00 90.25 112 ASP A C 1
ATOM 798 O O . ASP A 1 112 ? -0.007 -9.752 6.185 1.00 90.25 112 ASP A O 1
ATOM 802 N N . ARG A 1 113 ? 0.075 -8.360 7.940 1.00 92.56 113 ARG A N 1
ATOM 803 C CA . ARG A 1 113 ? -1.214 -7.723 7.669 1.00 92.56 113 ARG A CA 1
ATOM 804 C C . ARG A 1 113 ? -1.050 -6.415 6.907 1.00 92.56 113 ARG A C 1
ATOM 806 O O . ARG A 1 113 ? -0.245 -5.563 7.279 1.00 92.56 113 ARG A O 1
ATOM 813 N N . ILE A 1 114 ? -1.898 -6.237 5.902 1.00 92.12 114 ILE A N 1
ATOM 814 C CA . ILE A 1 114 ? -2.075 -4.990 5.162 1.00 92.12 114 ILE A CA 1
ATOM 815 C C . ILE A 1 114 ? -3.521 -4.542 5.366 1.00 92.12 114 ILE A C 1
ATOM 817 O O . ILE A 1 114 ? -4.450 -5.304 5.111 1.00 92.12 114 ILE A O 1
ATOM 821 N N . THR A 1 115 ? -3.734 -3.312 5.817 1.00 93.25 115 THR A N 1
ATOM 822 C CA . THR A 1 115 ? -5.077 -2.747 5.989 1.00 93.25 115 THR A CA 1
ATOM 823 C C . THR A 1 115 ? -5.258 -1.546 5.076 1.00 93.25 115 THR A C 1
ATOM 825 O O . THR A 1 115 ? -4.441 -0.625 5.072 1.00 93.25 115 THR A O 1
ATOM 828 N N . LEU A 1 116 ? -6.354 -1.545 4.321 1.00 92.25 116 LEU A N 1
ATOM 829 C CA . LEU A 1 116 ? -6.801 -0.421 3.510 1.00 92.25 116 LEU A CA 1
ATOM 830 C C . LEU A 1 116 ? -8.035 0.196 4.159 1.00 92.25 116 LEU A C 1
ATOM 832 O O . LEU A 1 116 ? -9.107 -0.411 4.176 1.00 92.25 116 LEU A O 1
ATOM 836 N N . ARG A 1 117 ? -7.871 1.407 4.692 1.00 92.19 117 ARG A N 1
ATOM 837 C CA . ARG A 1 117 ? -8.974 2.225 5.201 1.00 92.19 117 ARG A CA 1
ATOM 838 C C . ARG A 1 117 ? -9.664 2.877 4.018 1.00 92.19 117 ARG A C 1
ATOM 840 O O . ARG A 1 117 ? -9.014 3.585 3.245 1.00 92.19 117 ARG A O 1
ATOM 847 N N . ARG A 1 118 ? -10.965 2.670 3.892 1.00 92.00 118 ARG A N 1
ATOM 848 C CA . ARG A 1 118 ? -11.799 3.291 2.863 1.00 92.00 118 ARG A CA 1
ATOM 849 C C . ARG A 1 118 ? -12.340 4.641 3.333 1.00 92.00 118 ARG A C 1
ATOM 851 O O . ARG A 1 118 ? -12.365 4.9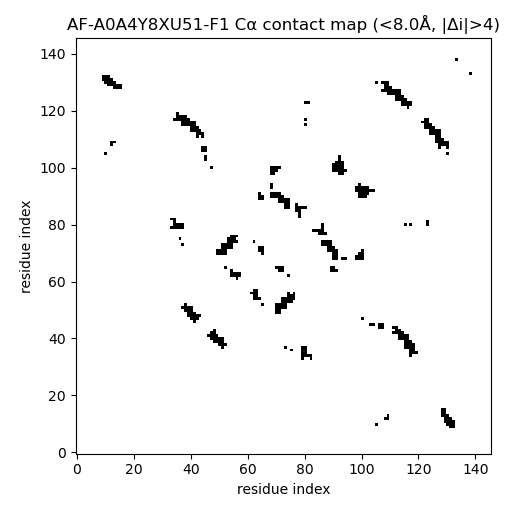24 4.532 1.00 92.00 118 ARG A O 1
ATOM 858 N N . GLU A 1 119 ? -12.785 5.469 2.393 1.00 88.75 119 GLU A N 1
ATOM 859 C CA . GLU A 1 119 ? -13.382 6.782 2.696 1.00 88.75 119 GLU A CA 1
ATOM 860 C C . GLU A 1 119 ? -14.665 6.693 3.540 1.00 88.75 119 GLU A C 1
ATOM 862 O O . GLU A 1 119 ? -14.935 7.591 4.333 1.00 88.75 119 GLU A O 1
ATOM 867 N N . ASP A 1 120 ? -15.412 5.587 3.448 1.00 85.25 120 ASP A N 1
ATOM 868 C CA . ASP A 1 120 ? -16.592 5.315 4.288 1.00 85.25 120 ASP A CA 1
ATOM 869 C C . ASP A 1 120 ? -16.254 4.907 5.730 1.00 85.25 120 ASP A C 1
ATOM 871 O O . ASP A 1 120 ? -17.147 4.654 6.537 1.00 85.25 120 ASP A O 1
ATOM 875 N N . GLY A 1 121 ? -14.967 4.830 6.074 1.00 86.12 121 GLY A N 1
ATOM 876 C CA . GLY A 1 121 ? -14.522 4.427 7.397 1.00 86.12 121 GLY A CA 1
ATOM 877 C C . GLY A 1 121 ? -14.595 2.920 7.656 1.00 86.12 121 GLY A C 1
ATOM 878 O O . GLY A 1 121 ? -14.461 2.507 8.808 1.00 86.12 121 GLY A O 1
ATOM 879 N N . ALA A 1 122 ? -14.775 2.087 6.635 1.00 87.62 122 ALA A N 1
ATOM 880 C CA . ALA A 1 122 ? -14.566 0.650 6.762 1.00 87.62 122 ALA A CA 1
ATOM 881 C C . ALA A 1 122 ? -13.123 0.253 6.412 1.00 87.62 122 ALA A C 1
ATOM 883 O O . ALA A 1 122 ? -12.416 0.963 5.690 1.00 87.62 122 ALA A O 1
ATOM 884 N N . ASP A 1 123 ? -12.710 -0.914 6.906 1.00 90.50 123 ASP A N 1
ATOM 885 C CA . ASP A 1 123 ? -11.374 -1.468 6.692 1.00 90.50 123 ASP A CA 1
ATOM 886 C C . ASP A 1 123 ? -11.451 -2.736 5.846 1.00 90.50 123 ASP A C 1
ATOM 888 O O . ASP A 1 123 ? -12.166 -3.680 6.181 1.00 90.50 123 ASP A O 1
ATOM 892 N N . ALA A 1 124 ? -10.655 -2.785 4.780 1.00 88.69 124 ALA A N 1
ATOM 893 C CA . ALA A 1 124 ? -10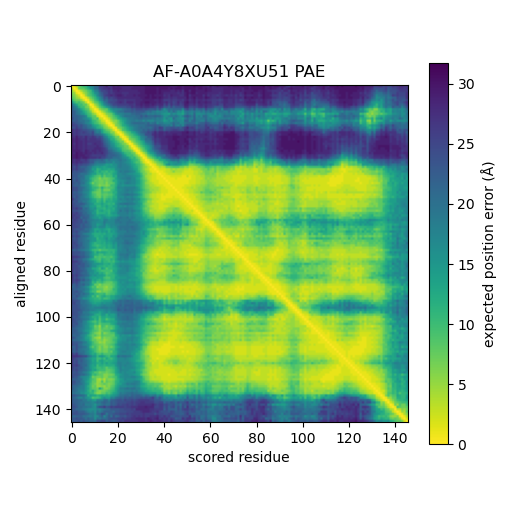.357 -4.018 4.066 1.00 88.69 124 ALA A CA 1
ATOM 894 C C . ALA A 1 124 ? -9.002 -4.547 4.545 1.00 88.69 124 ALA A C 1
ATOM 896 O O . ALA A 1 124 ? -7.977 -3.877 4.408 1.00 88.69 124 ALA A O 1
ATOM 897 N N . THR A 1 125 ? -9.003 -5.742 5.133 1.00 90.88 125 THR A N 1
ATOM 898 C CA . THR A 1 125 ? -7.796 -6.370 5.677 1.00 90.88 125 THR A CA 1
ATOM 899 C C . THR A 1 125 ? -7.332 -7.499 4.772 1.00 90.88 125 THR A C 1
ATOM 901 O O . THR A 1 125 ? -8.097 -8.404 4.456 1.00 90.88 125 THR A O 1
ATOM 904 N N . TYR A 1 126 ? -6.058 -7.451 4.411 1.00 89.00 126 TYR A N 1
ATOM 905 C CA . TYR A 1 126 ? -5.361 -8.436 3.604 1.00 89.00 126 TYR A CA 1
ATOM 906 C C . TYR A 1 126 ? -4.222 -9.043 4.413 1.00 89.00 126 TYR A C 1
ATOM 908 O O . TYR A 1 126 ? -3.677 -8.423 5.332 1.00 89.00 126 TYR A O 1
ATOM 916 N N . THR A 1 127 ? -3.846 -10.255 4.035 1.00 89.06 127 THR A N 1
ATOM 917 C CA . THR A 1 127 ? -2.688 -10.949 4.584 1.00 89.06 127 THR A CA 1
ATOM 918 C C . THR A 1 127 ? -1.722 -11.225 3.450 1.00 89.06 127 THR A C 1
ATOM 920 O O . THR A 1 127 ? -2.125 -11.721 2.397 1.00 89.06 127 THR A O 1
ATOM 923 N N . VAL A 1 128 ? -0.452 -10.896 3.661 1.00 88.75 128 VAL A N 1
ATOM 924 C CA . VAL A 1 128 ? 0.623 -11.229 2.732 1.00 88.75 128 VAL A CA 1
ATOM 925 C C . VAL A 1 128 ? 0.660 -12.746 2.602 1.00 88.75 128 VAL A C 1
ATOM 927 O O . VAL A 1 128 ? 0.815 -13.451 3.597 1.00 88.75 128 VAL A O 1
ATOM 930 N N . GLN A 1 129 ? 0.486 -13.251 1.385 1.00 83.75 129 GLN A N 1
ATOM 931 C CA . GLN A 1 129 ? 0.607 -14.684 1.104 1.00 83.75 129 GLN A CA 1
ATOM 932 C C . GLN A 1 129 ? 1.956 -15.025 0.493 1.00 83.75 129 GLN A C 1
ATOM 934 O O . GLN A 1 129 ? 2.540 -16.050 0.835 1.00 83.75 129 GLN A O 1
ATOM 939 N N . ALA A 1 130 ? 2.459 -14.150 -0.376 1.00 78.88 130 ALA A N 1
ATOM 940 C CA . ALA A 1 130 ? 3.765 -14.300 -0.976 1.00 78.88 130 ALA A CA 1
ATOM 941 C C . ALA A 1 130 ? 4.456 -12.950 -1.172 1.00 78.88 130 ALA A C 1
ATOM 943 O O . ALA A 1 130 ? 3.801 -11.919 -1.329 1.00 78.88 130 ALA A O 1
ATOM 944 N N . LEU A 1 131 ? 5.784 -12.985 -1.184 1.00 81.56 131 LEU A N 1
ATOM 945 C CA . LEU A 1 131 ? 6.646 -11.872 -1.544 1.00 81.56 131 LEU A CA 1
ATOM 946 C C . LEU A 1 131 ? 7.584 -12.341 -2.650 1.00 81.56 131 LEU A C 1
ATOM 948 O O . LEU A 1 131 ? 8.307 -13.325 -2.477 1.00 81.56 131 LEU A O 1
ATOM 952 N N . ARG A 1 132 ? 7.561 -11.623 -3.773 1.00 75.25 132 ARG A N 1
ATOM 953 C CA . ARG A 1 132 ? 8.416 -11.888 -4.925 1.00 75.25 132 ARG A CA 1
ATOM 954 C C . ARG A 1 132 ? 9.174 -10.642 -5.332 1.00 75.25 132 ARG A C 1
ATOM 956 O O . ARG A 1 132 ? 8.586 -9.568 -5.425 1.00 75.25 132 ARG A O 1
ATOM 963 N N . GLN A 1 133 ? 10.466 -10.804 -5.576 1.00 71.94 133 GLN A N 1
ATOM 964 C CA . GLN A 1 133 ? 11.323 -9.768 -6.137 1.00 71.94 133 GLN A CA 1
ATOM 965 C C . GLN A 1 133 ? 11.798 -10.225 -7.513 1.00 71.94 133 GLN A C 1
ATOM 967 O O . GLN A 1 133 ? 12.316 -11.332 -7.658 1.00 71.94 133 GLN A O 1
ATOM 972 N N . TYR A 1 134 ? 11.597 -9.368 -8.507 1.00 65.31 134 TYR A N 1
ATOM 973 C CA . TYR A 1 134 ? 12.029 -9.595 -9.878 1.00 65.31 134 TYR A CA 1
ATOM 974 C C . TYR A 1 134 ? 12.985 -8.476 -10.274 1.00 65.31 134 TYR A C 1
ATOM 976 O O . TYR A 1 134 ? 12.757 -7.313 -9.932 1.00 65.31 134 TYR A O 1
ATOM 984 N N . GLU A 1 135 ? 14.038 -8.830 -11.005 1.00 59.25 135 GLU A N 1
ATOM 985 C CA . GLU A 1 135 ? 14.897 -7.845 -11.654 1.00 59.25 135 GLU A CA 1
ATOM 986 C C . GLU A 1 135 ? 14.079 -7.019 -12.650 1.00 59.25 135 GLU A C 1
ATOM 988 O O . GLU A 1 135 ? 13.117 -7.503 -13.253 1.00 59.25 135 GLU A O 1
ATOM 993 N N . LYS A 1 136 ? 14.473 -5.758 -12.833 1.00 51.75 136 LYS A N 1
ATOM 994 C CA . LYS A 1 136 ? 13.729 -4.776 -13.639 1.00 51.75 136 LYS A CA 1
ATOM 995 C C . LYS A 1 136 ? 13.525 -5.221 -15.094 1.00 51.75 136 LYS A C 1
ATOM 997 O O . LYS A 1 136 ? 12.528 -4.852 -15.705 1.00 51.75 136 LYS A O 1
ATOM 1002 N N . ASP A 1 137 ? 14.443 -6.044 -15.595 1.00 46.44 137 ASP A N 1
ATOM 1003 C CA . ASP A 1 137 ? 14.450 -6.601 -16.950 1.00 46.44 137 ASP A CA 1
ATOM 1004 C C . ASP A 1 137 ? 13.811 -8.004 -17.039 1.00 46.44 137 ASP A C 1
ATOM 1006 O O . ASP A 1 137 ? 13.765 -8.597 -18.115 1.00 46.44 137 ASP A O 1
ATOM 1010 N N . ALA A 1 138 ? 13.325 -8.552 -15.918 1.00 53.56 138 ALA A N 1
ATOM 1011 C CA . ALA A 1 138 ? 12.827 -9.924 -15.799 1.00 53.56 138 ALA A CA 1
ATOM 1012 C C . ALA A 1 138 ? 11.433 -10.019 -15.157 1.00 53.56 138 ALA A C 1
ATOM 1014 O O . ALA A 1 138 ? 11.071 -11.085 -14.660 1.00 53.56 138 ALA A O 1
ATOM 1015 N N . LEU A 1 139 ? 10.654 -8.929 -15.137 1.00 49.81 139 LEU A N 1
ATOM 1016 C CA . LEU A 1 139 ? 9.264 -8.954 -14.676 1.00 49.81 139 LEU A CA 1
ATOM 1017 C C . LEU A 1 139 ? 8.407 -9.706 -15.716 1.00 49.81 139 LEU A C 1
ATOM 1019 O O . LEU A 1 139 ? 8.242 -9.198 -16.822 1.00 49.81 139 LEU A O 1
ATOM 1023 N N . PRO A 1 140 ? 7.868 -10.903 -15.419 1.00 53.31 140 PRO A N 1
ATOM 1024 C CA . PRO A 1 140 ? 7.040 -11.618 -16.378 1.00 53.31 140 PRO A CA 1
ATOM 1025 C C . PRO A 1 140 ? 5.632 -11.010 -16.373 1.00 53.31 140 PRO A C 1
ATOM 1027 O O . PRO A 1 140 ? 4.867 -11.218 -15.427 1.00 53.31 140 PRO A O 1
ATOM 1030 N N . ASP A 1 141 ? 5.274 -10.274 -17.430 1.00 49.00 141 ASP A N 1
ATOM 1031 C CA . ASP A 1 141 ? 3.980 -9.583 -17.572 1.00 49.00 141 ASP A CA 1
ATOM 1032 C C . ASP A 1 141 ? 2.779 -10.515 -17.307 1.00 49.00 141 ASP A C 1
ATOM 1034 O O . ASP A 1 141 ? 1.779 -10.124 -16.706 1.00 49.00 141 ASP A O 1
ATOM 1038 N N . SER A 1 142 ? 2.903 -11.790 -17.683 1.00 50.06 142 SER A N 1
ATOM 1039 C CA . SER A 1 142 ? 1.853 -12.806 -17.566 1.00 50.06 142 SER A CA 1
ATOM 1040 C C . SER A 1 142 ? 1.591 -13.322 -16.147 1.00 50.06 142 SER A C 1
ATOM 1042 O O . SER A 1 142 ? 0.621 -14.043 -15.957 1.00 50.06 142 SER A O 1
ATOM 1044 N N . GLN A 1 143 ? 2.438 -13.026 -15.154 1.00 49.19 143 GLN A N 1
ATOM 1045 C CA . GLN A 1 143 ? 2.261 -13.530 -13.780 1.00 49.19 143 GLN A CA 1
ATOM 1046 C C . GLN A 1 143 ? 1.710 -12.468 -12.815 1.00 49.19 143 GLN A C 1
ATOM 1048 O O . GLN A 1 143 ? 1.297 -12.802 -11.707 1.00 49.19 143 GLN A O 1
ATOM 1053 N N . VAL A 1 144 ? 1.705 -11.200 -13.235 1.00 50.09 144 VAL A N 1
ATOM 1054 C CA . VAL A 1 144 ? 1.258 -10.052 -12.427 1.00 50.09 144 VAL A CA 1
ATOM 1055 C C . VAL A 1 144 ? -0.144 -9.580 -12.831 1.00 50.09 144 VAL A C 1
ATOM 1057 O O . VAL A 1 144 ? -0.874 -9.072 -11.985 1.00 50.09 144 VAL A O 1
ATOM 1060 N N . TYR A 1 145 ? -0.530 -9.768 -14.098 1.00 47.16 145 TYR A N 1
ATOM 1061 C CA . TYR A 1 145 ? -1.800 -9.285 -14.664 1.00 47.16 145 TYR A CA 1
ATOM 1062 C C . TYR A 1 145 ? -2.779 -10.397 -15.086 1.00 47.16 145 TYR A C 1
ATOM 1064 O O . TYR A 1 145 ? -3.733 -10.106 -15.808 1.00 47.16 145 TYR A O 1
ATOM 1072 N N . ALA A 1 146 ? -2.524 -11.651 -14.695 1.00 41.09 146 ALA A N 1
ATOM 1073 C CA . ALA A 1 146 ? -3.402 -12.788 -14.993 1.00 41.09 146 ALA A CA 1
ATOM 1074 C C . ALA A 1 146 ? -4.632 -12.847 -14.080 1.00 41.09 146 ALA A C 1
ATOM 1076 O O . ALA A 1 146 ? -4.492 -12.524 -12.878 1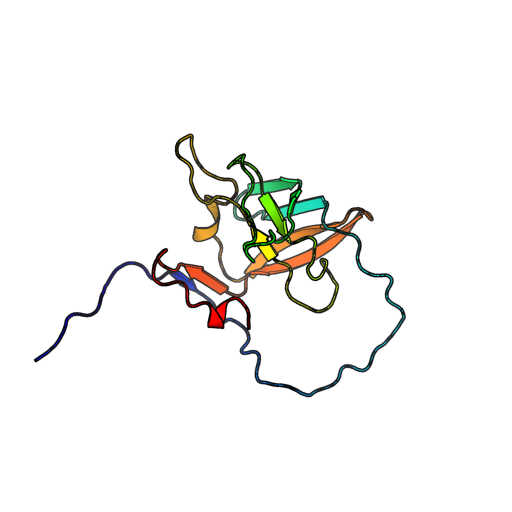.00 41.09 146 ALA A O 1
#

Radius of gyration: 17.31 Å; Cα contacts (8 Å, |Δi|>4): 248; chains: 1; bounding box: 56×41×34 Å

Foldseek 3Di:
DDDDDDDDDDQKAFDDPPPDDDDDDPDDDDPDDAFFAFQWKDFVLQRQTDGEAAWEQDPVRDTDEDPAQQHKYWDNVDGGQPDPDDTDIDHHLADPVGGGSNVCVSVDHFQTKMWTQGPVRDIRIDTDRTDDDDDPVGPDPVVPPD

Secondary structure (DSSP, 8-state):
-PPPP--S---EEE-------S-------S---PPPPEEEEEEGGGTEEEEEEEEPBPTTSPBP--SSTT-EEEETTSPPBTBSS---EEE-SEETTEE-TTTTGGG--TT-EEEEEETTS-EEEEE--EEE---TT---HHHH--